Protein AF-A0A968IRR7-F1 (afdb_monomer)

Mean predicted aligned error: 13.42 Å

Foldseek 3Di:
DDVVVVVVVVVVVVVVVVVVVVVVVVVVVVVVVVVDPDDPADFDFPDWAFPDDDPPDTDIDTDTDRPDDD

Sequence (70 aa):
MKVSDYQTLMQKHQEQVNSLASQLDTVDDELDKLTSVDSPYRGKVRRVKILGQNERSITAEVTLDIRGGK

Secondary structure (DSSP, 8-state):
--HHHHHHHHHHHHHHHHHHHHHHHHHHHHHHHHH----SS--EEEEEEEEEE-SS-EEEEEEEE-TT--

Radius of gyration: 23.51 Å; Cα contacts (8 Å, |Δi|>4): 46; chains: 1; bounding box: 49×40×52 Å

Solvent-accessible surface area (backbone atoms only — not comparable to full-atom values): 4379 Å² total; per-residue (Å²): 134,62,71,67,59,54,52,52,48,52,50,54,50,50,53,50,51,54,51,52,50,56,51,50,56,52,51,51,57,51,49,52,60,71,71,53,82,79,62,99,59,70,55,46,83,72,42,78,42,78,77,46,74,61,98,87,50,75,44,68,50,74,45,69,44,61,82,67,87,124

Structure (mmCIF, N/CA/C/O backbone):
data_AF-A0A968IRR7-F1
#
_entry.id   AF-A0A968IRR7-F1
#
loop_
_atom_site.group_PDB
_atom_site.id
_atom_site.type_symbol
_atom_site.label_atom_id
_atom_site.label_alt_id
_atom_site.label_comp_id
_atom_site.label_asym_id
_atom_site.label_entity_id
_atom_site.label_seq_id
_atom_site.pdbx_PDB_ins_code
_atom_site.Cartn_x
_atom_site.Cartn_y
_atom_site.Cartn_z
_atom_site.occupancy
_atom_site.B_iso_or_equiv
_atom_site.auth_seq_id
_atom_site.auth_comp_id
_atom_site.auth_asym_id
_atom_site.auth_atom_id
_atom_site.pdbx_PDB_model_num
ATOM 1 N N . MET A 1 1 ? 29.924 11.312 -40.091 1.00 56.84 1 MET A N 1
ATOM 2 C CA . MET A 1 1 ? 29.795 10.796 -38.710 1.00 56.84 1 MET A CA 1
ATOM 3 C C . MET A 1 1 ? 30.308 9.370 -38.699 1.00 56.84 1 MET A C 1
ATOM 5 O O . MET A 1 1 ? 29.920 8.620 -39.587 1.00 56.84 1 MET A O 1
ATOM 9 N N . LYS A 1 2 ? 31.232 9.014 -37.799 1.00 72.31 2 LYS A N 1
ATOM 10 C CA . LYS A 1 2 ? 31.777 7.652 -37.750 1.00 72.31 2 LYS A CA 1
ATOM 11 C C . LYS A 1 2 ? 30.761 6.740 -37.060 1.00 72.31 2 LYS A C 1
ATOM 13 O O . LYS A 1 2 ? 30.156 7.131 -36.069 1.00 72.31 2 LYS A O 1
ATOM 18 N N . VAL A 1 3 ? 30.574 5.528 -37.583 1.00 78.06 3 VAL A N 1
ATOM 19 C CA . VAL A 1 3 ? 29.647 4.516 -37.033 1.00 78.06 3 VAL A CA 1
ATOM 20 C C . VAL A 1 3 ? 29.920 4.239 -35.544 1.00 78.06 3 VAL A C 1
ATOM 22 O O . VAL A 1 3 ? 28.986 3.998 -34.784 1.00 78.06 3 VAL A O 1
ATOM 25 N N . SER A 1 4 ? 31.177 4.383 -35.109 1.00 80.19 4 SER A N 1
ATOM 26 C CA . SER A 1 4 ? 31.605 4.276 -33.707 1.00 80.19 4 SER A CA 1
ATOM 27 C C . SER A 1 4 ? 30.917 5.271 -32.771 1.00 80.19 4 SER A C 1
ATOM 29 O O . SER A 1 4 ? 30.570 4.925 -31.643 1.00 80.19 4 SER A O 1
ATOM 31 N N . ASP A 1 5 ? 30.698 6.504 -33.231 1.00 79.25 5 ASP A N 1
ATOM 32 C CA . ASP A 1 5 ? 30.121 7.570 -32.407 1.00 79.25 5 ASP A CA 1
ATOM 33 C C . ASP A 1 5 ? 28.630 7.299 -32.184 1.00 79.25 5 ASP A C 1
ATOM 35 O O . ASP A 1 5 ? 28.107 7.487 -31.086 1.00 79.25 5 ASP A O 1
ATOM 39 N N . TYR A 1 6 ? 27.964 6.771 -33.215 1.00 78.62 6 TYR A N 1
ATOM 40 C CA . TYR A 1 6 ? 26.570 6.352 -33.141 1.00 78.62 6 TYR A CA 1
ATOM 41 C C . TYR A 1 6 ? 26.389 5.141 -32.217 1.00 78.62 6 TYR A C 1
ATOM 43 O O . TYR A 1 6 ? 25.508 5.149 -31.363 1.00 78.62 6 TYR A O 1
ATOM 51 N N . GLN A 1 7 ? 27.257 4.129 -32.321 1.00 80.38 7 GLN A N 1
ATOM 52 C CA . GLN A 1 7 ? 27.227 2.957 -31.437 1.00 80.38 7 GLN A CA 1
ATOM 53 C C . GLN A 1 7 ? 27.438 3.338 -29.967 1.00 80.38 7 GLN A C 1
ATOM 55 O O . GLN A 1 7 ? 26.705 2.875 -29.096 1.00 80.38 7 GLN A O 1
ATOM 60 N N . THR A 1 8 ? 28.381 4.244 -29.697 1.00 86.88 8 THR A N 1
ATOM 61 C CA . THR A 1 8 ? 28.656 4.738 -28.339 1.00 86.88 8 THR A CA 1
ATOM 62 C C . THR A 1 8 ? 27.466 5.514 -27.771 1.00 86.88 8 THR A C 1
ATOM 64 O O . THR A 1 8 ? 27.125 5.373 -26.597 1.00 86.88 8 THR A O 1
ATOM 67 N N . LEU A 1 9 ? 26.810 6.330 -28.600 1.00 89.00 9 LEU A N 1
ATOM 68 C CA . LEU A 1 9 ? 25.616 7.069 -28.201 1.00 89.00 9 LEU A CA 1
ATOM 69 C C . LEU A 1 9 ? 24.454 6.119 -27.877 1.00 89.00 9 LEU A C 1
ATOM 71 O O . LEU A 1 9 ? 23.810 6.274 -26.842 1.00 89.00 9 LEU A O 1
ATOM 75 N N . MET A 1 10 ? 24.220 5.112 -28.722 1.00 88.62 10 MET A N 1
ATOM 76 C CA . MET A 1 10 ? 23.179 4.105 -28.488 1.00 88.62 10 MET A CA 1
ATOM 77 C C . MET A 1 10 ? 23.425 3.314 -27.202 1.00 88.62 10 MET A C 1
ATOM 79 O O . MET A 1 10 ? 22.488 3.082 -26.444 1.00 88.62 10 MET A O 1
ATOM 83 N N . GLN A 1 11 ? 24.678 2.967 -26.910 1.00 88.50 11 GLN A N 1
ATOM 84 C CA . GLN A 1 11 ? 25.030 2.278 -25.672 1.00 88.50 11 GLN A CA 1
ATOM 85 C C . GLN A 1 11 ? 24.719 3.130 -24.432 1.00 88.50 11 GLN A C 1
ATOM 87 O O . GLN A 1 11 ? 24.081 2.644 -23.502 1.00 88.50 11 GLN A O 1
ATOM 92 N N . LYS A 1 12 ? 25.062 4.425 -24.452 1.00 89.81 12 LYS A N 1
ATOM 93 C CA . LYS A 1 12 ? 24.720 5.354 -23.360 1.00 89.81 12 LYS A CA 1
ATOM 94 C C . LYS A 1 12 ? 23.215 5.502 -23.163 1.00 89.81 12 LYS A C 1
ATOM 96 O O . LYS A 1 12 ? 22.750 5.550 -22.028 1.00 89.81 12 LYS A O 1
ATOM 101 N N . HIS A 1 13 ? 22.447 5.569 -24.249 1.00 89.38 13 HIS A N 1
ATOM 102 C CA . HIS A 1 13 ? 20.990 5.612 -24.148 1.00 89.38 13 HIS A CA 1
ATOM 103 C C . HIS A 1 13 ? 20.426 4.321 -23.558 1.00 89.38 13 HIS A C 1
ATOM 105 O O . HIS A 1 13 ? 19.550 4.388 -22.702 1.00 89.38 13 HIS A O 1
ATOM 111 N N . GLN A 1 14 ? 20.953 3.161 -23.950 1.00 90.06 14 GLN A N 1
ATOM 112 C CA . GLN A 1 14 ? 20.520 1.887 -23.385 1.00 90.06 14 GLN A CA 1
ATOM 113 C C . GLN A 1 14 ? 20.822 1.798 -21.883 1.00 90.06 14 GLN A C 1
ATOM 115 O O . GLN A 1 14 ? 19.976 1.353 -21.112 1.00 90.06 14 GLN A O 1
ATOM 120 N N . GLU A 1 15 ? 21.993 2.263 -21.449 1.00 92.12 15 GLU A N 1
ATOM 121 C CA . GLU A 1 15 ? 22.355 2.330 -20.029 1.00 92.12 15 GLU A CA 1
ATOM 122 C C . GLU A 1 15 ? 21.414 3.252 -19.242 1.00 92.12 15 GLU A C 1
ATOM 124 O O . GLU A 1 15 ? 20.961 2.895 -18.154 1.00 92.12 15 GLU A O 1
ATOM 129 N N . GLN A 1 16 ? 21.059 4.409 -19.810 1.00 89.25 16 GLN A N 1
ATOM 130 C CA . GLN A 1 16 ? 20.083 5.321 -19.210 1.00 89.25 16 GLN A CA 1
ATOM 131 C C . GLN A 1 16 ? 18.697 4.684 -19.098 1.00 89.25 16 GLN A C 1
ATOM 133 O O . GLN A 1 16 ? 18.082 4.767 -18.037 1.00 89.25 16 GLN A O 1
ATOM 138 N N . VAL A 1 17 ? 18.222 4.019 -20.154 1.00 93.62 17 VAL A N 1
ATOM 139 C CA . VAL A 1 17 ? 16.928 3.319 -20.158 1.00 93.62 17 VAL A CA 1
ATOM 140 C C . VAL A 1 17 ? 16.904 2.215 -19.104 1.00 93.62 17 VAL A C 1
ATOM 142 O O . VAL A 1 17 ? 15.946 2.132 -18.344 1.00 93.62 17 VAL A O 1
ATOM 145 N N . ASN A 1 18 ? 17.966 1.416 -19.002 1.00 92.94 18 ASN A N 1
ATOM 146 C CA . ASN A 1 18 ? 18.054 0.348 -18.005 1.00 92.94 18 ASN A CA 1
ATOM 147 C C . ASN A 1 18 ? 18.047 0.904 -16.571 1.00 92.94 18 ASN A C 1
ATOM 149 O O . ASN A 1 18 ? 17.389 0.349 -15.695 1.00 92.94 18 ASN A O 1
ATOM 153 N N . SER A 1 19 ? 18.750 2.016 -16.336 1.00 92.31 19 SER A N 1
ATOM 154 C CA . SER A 1 19 ? 18.758 2.694 -15.034 1.00 92.31 19 SER A CA 1
ATOM 155 C C . SER A 1 19 ? 17.377 3.242 -14.664 1.00 92.31 19 SER A C 1
ATOM 157 O O . SER A 1 19 ? 16.908 3.034 -13.547 1.00 92.31 19 SER A O 1
ATOM 159 N N . LEU A 1 20 ? 16.696 3.888 -15.615 1.00 90.31 20 LEU A N 1
ATOM 160 C CA . LEU A 1 20 ? 15.336 4.399 -15.432 1.00 90.31 20 LEU A CA 1
ATOM 161 C C . LEU A 1 20 ? 14.329 3.271 -15.174 1.00 90.31 20 LEU A C 1
ATOM 163 O O . LEU A 1 20 ? 13.491 3.410 -14.290 1.00 90.31 20 LEU A O 1
ATOM 167 N N . ALA A 1 21 ? 14.437 2.150 -15.890 1.00 91.62 21 ALA A N 1
ATOM 168 C CA . ALA A 1 21 ? 13.583 0.983 -15.678 1.00 91.62 21 ALA A CA 1
ATOM 169 C C . ALA A 1 21 ? 13.758 0.398 -14.268 1.00 91.62 21 ALA A C 1
ATOM 171 O O . ALA A 1 21 ? 12.776 0.168 -13.575 1.00 91.62 21 ALA A O 1
ATOM 172 N N . SER A 1 22 ? 15.001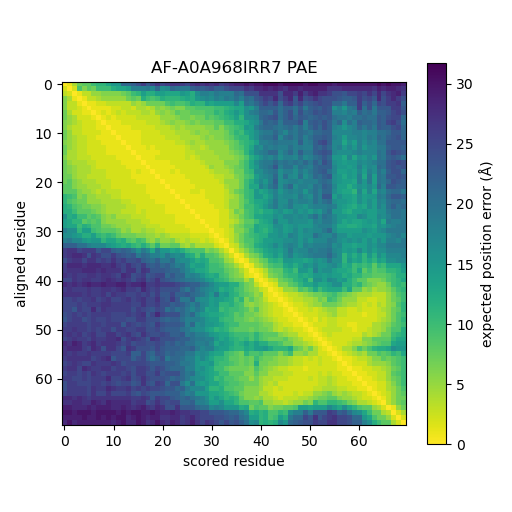 0.257 -13.797 1.00 92.69 22 SER A N 1
ATOM 173 C CA . SER A 1 22 ? 15.270 -0.233 -12.439 1.00 92.69 22 SER A CA 1
ATOM 174 C C . SER A 1 22 ? 14.735 0.704 -11.349 1.00 92.69 22 SER A C 1
ATOM 176 O O . SER A 1 22 ? 14.308 0.237 -10.293 1.00 92.69 22 SER A O 1
ATOM 178 N N . GLN A 1 23 ? 14.767 2.020 -11.581 1.00 89.06 23 GLN A N 1
ATOM 179 C CA . GLN A 1 23 ? 14.180 2.993 -10.657 1.00 89.06 23 GLN A CA 1
ATOM 180 C C . GLN A 1 23 ? 12.654 2.890 -10.630 1.00 89.06 23 GLN A C 1
ATOM 182 O O . GLN A 1 23 ? 12.069 3.013 -9.559 1.00 89.06 23 GLN A O 1
ATOM 187 N N . LEU A 1 24 ? 12.026 2.640 -11.781 1.00 89.94 24 LEU A N 1
ATOM 188 C CA . LEU A 1 24 ? 10.582 2.451 -11.878 1.00 89.94 24 LEU A CA 1
ATOM 189 C C . LEU A 1 24 ? 10.135 1.206 -11.100 1.00 89.94 24 LEU A C 1
ATOM 191 O O . LEU A 1 24 ? 9.277 1.330 -10.234 1.00 89.94 24 LEU A O 1
ATOM 195 N N . ASP A 1 25 ? 10.805 0.068 -11.308 1.00 90.81 25 ASP A N 1
ATOM 196 C CA . ASP A 1 25 ? 10.532 -1.174 -10.567 1.00 90.81 25 ASP A CA 1
ATOM 197 C C . ASP A 1 25 ? 10.660 -0.969 -9.047 1.00 90.81 25 ASP A C 1
ATOM 199 O O . ASP A 1 25 ? 9.838 -1.446 -8.271 1.00 90.81 25 ASP A O 1
ATOM 203 N N . THR A 1 26 ? 11.667 -0.206 -8.606 1.00 88.88 26 THR A N 1
ATOM 204 C CA . THR A 1 26 ? 11.863 0.086 -7.174 1.00 88.88 26 THR A CA 1
ATOM 205 C C . THR A 1 26 ? 10.713 0.919 -6.601 1.00 88.88 26 THR A C 1
ATOM 207 O O . THR A 1 26 ? 10.265 0.670 -5.483 1.00 88.88 26 THR A O 1
ATOM 210 N N . VAL A 1 27 ? 10.236 1.916 -7.352 1.00 85.50 27 VAL A N 1
ATOM 211 C CA . VAL A 1 27 ? 9.109 2.760 -6.936 1.00 85.50 27 VAL A CA 1
ATOM 212 C C . VAL A 1 27 ? 7.813 1.953 -6.891 1.00 85.50 27 VAL A C 1
ATOM 214 O O . VAL A 1 27 ? 7.051 2.102 -5.937 1.00 85.50 27 VAL A O 1
ATOM 217 N N . ASP A 1 28 ? 7.580 1.080 -7.868 1.00 81.12 28 ASP A N 1
ATOM 218 C CA . ASP A 1 28 ? 6.404 0.207 -7.891 1.00 81.12 28 ASP A CA 1
ATOM 219 C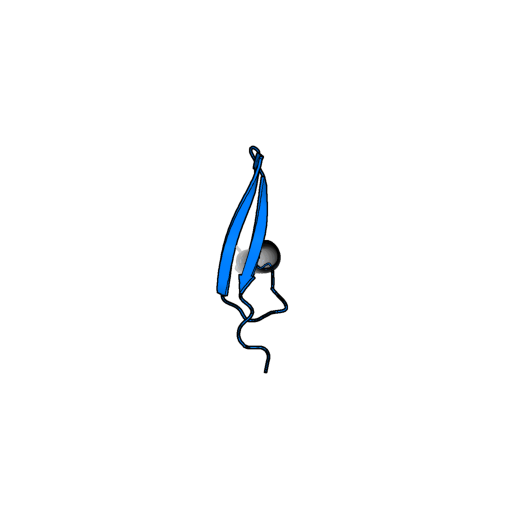 C . ASP A 1 28 ? 6.411 -0.766 -6.697 1.00 81.12 28 ASP A C 1
ATOM 221 O O . ASP A 1 28 ? 5.414 -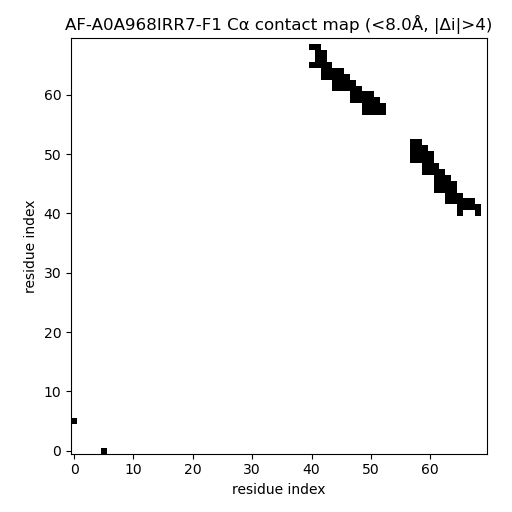0.865 -5.979 1.00 81.12 28 ASP A O 1
ATOM 225 N N . ASP A 1 29 ? 7.559 -1.371 -6.375 1.00 82.06 29 ASP A N 1
ATOM 226 C CA . ASP A 1 29 ? 7.730 -2.213 -5.182 1.00 82.06 29 ASP A CA 1
ATOM 227 C C . ASP A 1 29 ? 7.456 -1.455 -3.867 1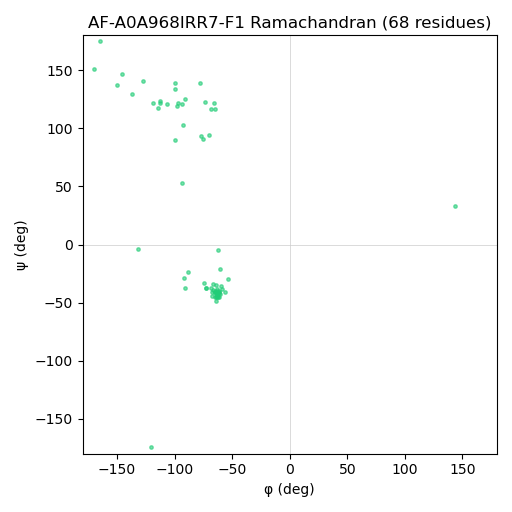.00 82.06 29 ASP A C 1
ATOM 229 O O . ASP A 1 29 ? 6.965 -2.024 -2.885 1.00 82.06 29 ASP A O 1
ATOM 233 N N . GLU A 1 30 ? 7.820 -0.173 -3.792 1.00 78.94 30 GLU A N 1
ATOM 234 C CA . GLU A 1 30 ? 7.537 0.675 -2.630 1.00 78.94 30 GLU A CA 1
ATOM 235 C C . GLU A 1 30 ? 6.054 1.062 -2.541 1.00 78.94 30 GLU A C 1
ATOM 237 O O . GLU A 1 30 ? 5.485 1.081 -1.443 1.00 78.94 30 GLU A O 1
ATOM 242 N N . LEU A 1 31 ? 5.402 1.314 -3.678 1.00 73.94 31 LEU A N 1
ATOM 243 C CA . LEU A 1 31 ? 3.968 1.595 -3.754 1.00 73.94 31 LEU A CA 1
ATOM 244 C C . LEU A 1 31 ? 3.118 0.376 -3.372 1.00 73.94 31 LEU A C 1
ATOM 246 O O . LEU A 1 31 ? 2.128 0.528 -2.646 1.00 73.94 31 LEU A O 1
ATOM 250 N N . ASP A 1 32 ? 3.523 -0.827 -3.775 1.00 67.25 32 ASP A N 1
ATOM 251 C CA . ASP A 1 32 ? 2.855 -2.078 -3.401 1.00 67.25 32 ASP A CA 1
ATOM 252 C C . ASP A 1 32 ? 2.920 -2.331 -1.887 1.00 67.25 32 ASP A C 1
ATOM 254 O O . ASP A 1 32 ? 1.929 -2.733 -1.264 1.00 67.25 32 ASP A O 1
ATO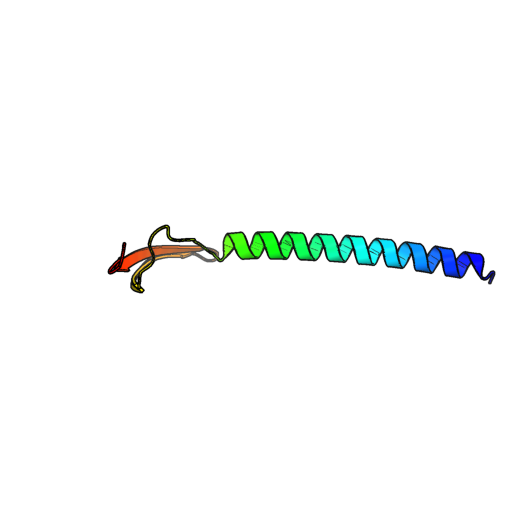M 258 N N . LYS A 1 33 ? 4.055 -2.006 -1.252 1.00 65.94 33 LYS A N 1
ATOM 259 C CA . LYS A 1 33 ? 4.210 -2.063 0.215 1.00 65.94 33 LYS A CA 1
ATOM 26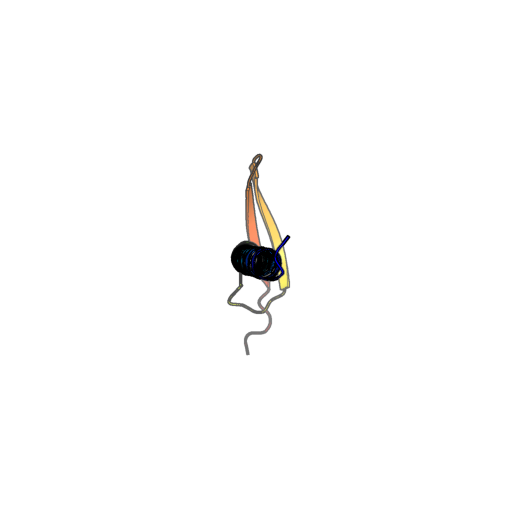0 C C . LYS A 1 33 ? 3.339 -1.037 0.940 1.00 65.94 33 LYS A C 1
ATOM 262 O O . LYS A 1 33 ? 2.870 -1.308 2.042 1.00 65.94 33 LYS A O 1
ATOM 267 N N . LEU A 1 34 ? 3.128 0.140 0.350 1.00 62.06 34 LEU A N 1
ATOM 268 C CA . LEU A 1 34 ? 2.288 1.199 0.923 1.00 62.06 34 LEU A CA 1
ATOM 269 C C . LEU A 1 34 ? 0.788 0.895 0.813 1.00 62.06 34 LEU A C 1
ATOM 271 O O . LEU A 1 34 ? 0.016 1.292 1.686 1.00 62.06 34 LEU A O 1
ATOM 275 N N . THR A 1 35 ? 0.365 0.215 -0.251 1.00 55.19 35 THR A N 1
ATOM 276 C CA . THR A 1 35 ? -1.053 -0.069 -0.523 1.00 55.19 35 THR A CA 1
ATOM 277 C C . THR A 1 35 ? -1.549 -1.362 0.123 1.00 55.19 35 THR A C 1
ATOM 279 O O . THR A 1 35 ? -2.743 -1.475 0.416 1.00 55.19 35 THR A O 1
ATOM 282 N N . SER A 1 36 ? -0.656 -2.306 0.423 1.00 53.16 36 SER A N 1
ATOM 283 C CA . SER A 1 36 ? -1.015 -3.598 1.012 1.00 53.16 36 SER A CA 1
ATOM 284 C C . SER A 1 36 ? -0.772 -3.629 2.523 1.00 53.16 36 SER A C 1
ATOM 286 O O . SER A 1 36 ? 0.284 -4.041 2.998 1.00 53.16 36 SER A O 1
ATOM 288 N N . VAL A 1 37 ? -1.777 -3.241 3.315 1.00 58.53 37 VAL A N 1
ATOM 289 C CA . VAL A 1 37 ? -1.802 -3.582 4.749 1.00 58.53 37 VAL A CA 1
ATOM 290 C C . VAL A 1 37 ? -2.190 -5.056 4.866 1.00 58.53 37 VAL A C 1
ATOM 292 O O . VAL A 1 37 ? -3.376 -5.392 4.897 1.00 58.53 37 VAL A O 1
ATOM 295 N N . ASP A 1 38 ? -1.189 -5.937 4.874 1.00 58.22 38 ASP A N 1
ATOM 296 C CA . ASP A 1 38 ? -1.404 -7.378 4.997 1.00 58.22 38 ASP A CA 1
ATOM 297 C C . ASP A 1 38 ? -1.995 -7.701 6.376 1.00 58.22 38 ASP A C 1
ATOM 299 O O . ASP A 1 38 ? -1.440 -7.354 7.425 1.00 58.22 38 ASP A O 1
ATOM 303 N N . SER A 1 39 ? -3.171 -8.326 6.385 1.00 61.66 39 SER A N 1
ATOM 304 C CA . SER A 1 39 ? -3.768 -8.802 7.624 1.00 61.66 39 SER A CA 1
ATOM 305 C C . SER A 1 39 ? -3.304 -10.236 7.851 1.00 61.66 39 SER A C 1
ATOM 307 O O . SER A 1 39 ? -3.599 -11.090 7.014 1.00 61.66 39 SER A O 1
ATOM 309 N N . PRO A 1 40 ? -2.704 -10.570 9.011 1.00 65.06 40 PRO A N 1
ATOM 310 C CA . PRO A 1 40 ? -2.343 -11.954 9.333 1.00 65.06 40 PRO A CA 1
ATOM 311 C C . PRO A 1 40 ? -3.569 -12.881 9.427 1.00 65.06 40 PRO A C 1
ATOM 313 O O . PRO A 1 40 ? -3.429 -14.089 9.611 1.00 65.06 40 PRO A O 1
ATOM 316 N N . TYR A 1 41 ? -4.782 -12.334 9.306 1.00 64.44 41 TYR A N 1
ATOM 317 C CA . TYR A 1 41 ? -6.027 -13.073 9.327 1.00 64.44 41 TYR A CA 1
ATOM 318 C C . TYR A 1 41 ? -6.720 -13.032 7.962 1.00 64.44 41 TYR A C 1
ATOM 320 O O . TYR A 1 41 ? -7.138 -11.978 7.481 1.00 64.44 41 TYR A O 1
ATOM 328 N N . ARG A 1 42 ? -6.960 -14.211 7.374 1.00 60.75 42 ARG A N 1
ATOM 329 C CA . ARG A 1 42 ? -7.905 -14.349 6.255 1.00 60.75 42 ARG A CA 1
ATOM 330 C C . ARG A 1 42 ? -9.319 -14.102 6.785 1.00 60.75 42 ARG A C 1
ATOM 332 O O . ARG A 1 42 ? -9.812 -14.849 7.628 1.00 60.75 42 ARG A O 1
ATOM 339 N N . GLY A 1 43 ? -9.978 -13.056 6.298 1.00 66.94 43 GLY A N 1
ATOM 340 C CA . GLY A 1 43 ? -11.305 -12.666 6.768 1.00 66.94 43 GLY A CA 1
ATOM 341 C C . GLY A 1 43 ? -12.005 -11.695 5.827 1.00 66.94 43 GLY A C 1
ATOM 342 O O . GLY A 1 43 ? -11.443 -11.257 4.825 1.00 66.94 43 GLY A O 1
ATOM 343 N N . LYS A 1 44 ? -13.259 -11.365 6.143 1.00 72.31 44 LYS A N 1
ATOM 344 C CA . LYS A 1 44 ? -14.004 -10.307 5.444 1.00 72.31 44 LYS A CA 1
ATOM 345 C C . LYS A 1 44 ? -13.961 -9.034 6.278 1.00 72.31 44 LYS A C 1
ATOM 347 O O . LYS A 1 44 ? -14.138 -9.086 7.496 1.00 72.31 44 LYS A O 1
ATOM 352 N N . VAL A 1 45 ? -13.777 -7.885 5.633 1.00 77.12 45 VAL A N 1
ATOM 353 C CA . VAL A 1 45 ? -13.922 -6.593 6.312 1.00 77.12 45 VAL A CA 1
ATOM 354 C C . VAL A 1 45 ? -15.381 -6.435 6.727 1.00 77.12 45 VAL A C 1
ATOM 356 O O . VAL A 1 45 ? -16.274 -6.409 5.884 1.00 77.12 45 VAL A O 1
ATOM 359 N N . ARG A 1 46 ? -15.633 -6.362 8.035 1.00 80.25 46 ARG A N 1
ATOM 360 C CA . ARG A 1 46 ? -16.983 -6.198 8.583 1.00 80.25 46 ARG A CA 1
ATOM 361 C C . ARG A 1 46 ? -17.348 -4.735 8.758 1.00 80.25 46 ARG A C 1
ATOM 363 O O . ARG A 1 46 ? -18.500 -4.364 8.558 1.00 80.25 46 ARG A O 1
ATOM 370 N N . ARG A 1 47 ? -16.382 -3.911 9.160 1.00 81.88 47 ARG A N 1
ATOM 371 C CA . ARG A 1 47 ? -16.572 -2.473 9.346 1.00 81.88 47 ARG A CA 1
ATOM 372 C C . ARG A 1 47 ? -15.274 -1.736 9.072 1.00 81.88 47 ARG A C 1
ATOM 374 O O . ARG A 1 47 ? -14.231 -2.138 9.575 1.00 81.88 47 ARG A O 1
ATOM 381 N N . VAL A 1 48 ? -15.376 -0.618 8.366 1.00 85.12 48 VAL A N 1
ATOM 382 C CA . VAL A 1 48 ? -14.345 0.421 8.336 1.00 85.12 48 VAL A CA 1
ATOM 383 C C . VAL A 1 48 ? -14.936 1.648 9.014 1.00 85.12 48 VAL A C 1
ATOM 385 O O . VAL A 1 48 ? -16.010 2.109 8.629 1.00 85.12 48 VAL A O 1
ATOM 388 N N . LYS A 1 49 ? -14.277 2.150 10.055 1.00 89.25 49 LYS A N 1
ATOM 389 C CA . LYS A 1 49 ? -14.653 3.389 10.733 1.00 89.25 49 LYS A CA 1
ATOM 390 C C . LYS A 1 49 ? -13.545 4.407 10.522 1.00 89.25 49 LYS A C 1
ATOM 392 O O . LYS A 1 49 ? -12.433 4.201 10.992 1.00 89.25 49 LYS A O 1
ATOM 397 N N . ILE A 1 50 ? -13.850 5.514 9.856 1.00 90.00 50 ILE A N 1
ATOM 398 C CA . ILE A 1 50 ? -12.903 6.623 9.728 1.00 90.00 50 ILE A CA 1
ATOM 399 C C . ILE A 1 50 ? -12.824 7.344 11.076 1.00 90.00 50 ILE A C 1
ATOM 401 O O . ILE A 1 50 ? -13.843 7.760 11.626 1.00 90.00 50 ILE A O 1
ATOM 405 N N . LEU A 1 51 ? -11.621 7.428 11.634 1.00 90.69 51 LEU A N 1
ATOM 406 C CA . LEU A 1 51 ? -11.335 8.111 12.896 1.00 90.69 51 LEU A CA 1
ATOM 407 C C . LEU A 1 51 ? -10.934 9.568 12.667 1.00 90.69 51 LEU A C 1
ATOM 409 O O . LEU A 1 51 ? -11.184 10.417 13.517 1.00 90.69 51 LEU A O 1
ATOM 413 N N . GLY A 1 52 ? -10.333 9.857 11.517 1.00 87.19 52 GLY A N 1
ATOM 414 C CA . GLY A 1 5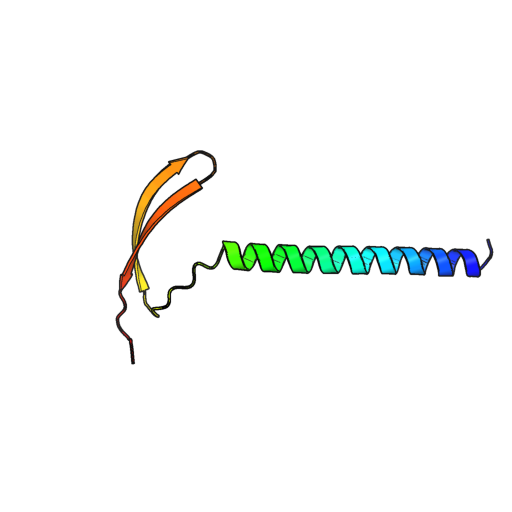2 ? -9.947 11.204 11.136 1.00 87.19 52 GLY A CA 1
ATOM 415 C C . GLY A 1 52 ? -9.517 11.259 9.682 1.00 87.19 52 GLY A C 1
ATOM 416 O O . GLY A 1 52 ? -9.020 10.278 9.132 1.00 87.19 52 GLY A O 1
ATOM 417 N N . GLN A 1 53 ? -9.718 12.415 9.068 1.00 87.38 53 GLN A N 1
ATOM 418 C CA . GLN A 1 53 ? -9.252 12.716 7.726 1.00 87.38 53 GLN A CA 1
ATOM 419 C C . GLN A 1 53 ? -8.682 14.131 7.738 1.00 87.38 53 GLN A C 1
ATOM 421 O O . GLN A 1 53 ? -9.330 15.057 8.224 1.00 87.38 53 GLN A O 1
ATOM 426 N N . ASN A 1 54 ? -7.470 14.284 7.220 1.00 90.19 54 ASN A N 1
ATOM 427 C CA . ASN A 1 54 ? -6.887 15.579 6.894 1.00 90.19 54 ASN A CA 1
ATOM 428 C C . ASN A 1 54 ? -6.557 15.618 5.392 1.00 90.19 54 ASN A C 1
ATOM 430 O O . ASN A 1 54 ? -6.892 14.696 4.649 1.00 90.19 54 ASN A O 1
ATOM 434 N N . GLU A 1 55 ? -5.909 16.686 4.936 1.00 84.19 55 GLU A N 1
ATOM 435 C CA . GLU A 1 55 ? -5.614 16.907 3.515 1.00 84.19 55 GLU A CA 1
ATOM 436 C C . GLU A 1 55 ? -4.744 15.818 2.865 1.00 84.19 55 GLU A C 1
ATOM 438 O O . GLU A 1 55 ? -4.755 15.688 1.643 1.00 84.19 55 GLU A O 1
ATOM 443 N N . ARG A 1 56 ? -3.982 15.038 3.646 1.00 86.19 56 ARG A N 1
ATOM 444 C CA . ARG A 1 56 ? -3.032 14.035 3.127 1.00 86.19 56 ARG A CA 1
ATOM 445 C C . ARG A 1 56 ? -3.123 12.658 3.773 1.00 86.19 56 ARG A C 1
ATOM 447 O O . ARG A 1 56 ? -2.404 11.757 3.353 1.00 86.19 56 ARG A O 1
ATOM 454 N N . SER A 1 57 ? -3.967 12.465 4.779 1.00 76.62 57 SER A N 1
ATOM 455 C CA . SER A 1 57 ? -4.113 11.167 5.427 1.00 76.62 57 SER A CA 1
ATOM 456 C C . SER A 1 57 ? -5.539 10.889 5.881 1.00 76.62 57 SER A C 1
ATOM 458 O O . SER A 1 57 ? -6.287 11.777 6.297 1.00 76.62 57 SER A O 1
ATOM 460 N N . ILE A 1 58 ? -5.896 9.608 5.813 1.00 84.88 58 ILE A N 1
ATOM 461 C CA . ILE A 1 58 ? -7.129 9.053 6.359 1.00 84.88 58 ILE A CA 1
ATOM 462 C C . ILE A 1 58 ? -6.717 8.027 7.408 1.00 84.88 58 ILE A C 1
ATOM 464 O O . ILE A 1 58 ? -6.019 7.063 7.108 1.00 84.88 58 ILE A O 1
ATOM 468 N N . THR A 1 59 ? -7.162 8.228 8.641 1.00 86.19 59 THR A N 1
ATOM 469 C CA . THR A 1 59 ? -6.995 7.265 9.726 1.00 86.19 59 THR A CA 1
ATOM 470 C C . THR A 1 59 ? -8.275 6.455 9.839 1.00 86.19 59 THR A C 1
ATOM 472 O O . THR A 1 59 ? -9.345 7.019 10.079 1.00 86.19 59 THR A O 1
ATOM 475 N N . ALA A 1 60 ? -8.181 5.134 9.696 1.00 85.94 60 ALA A N 1
ATOM 476 C CA . ALA A 1 60 ? -9.325 4.237 9.785 1.00 85.94 60 ALA A CA 1
ATOM 477 C C . ALA A 1 60 ? -9.080 3.101 10.784 1.00 85.94 60 ALA A C 1
ATOM 479 O O . ALA A 1 60 ? -8.001 2.521 10.843 1.00 85.94 60 ALA A O 1
ATOM 480 N N . GLU A 1 6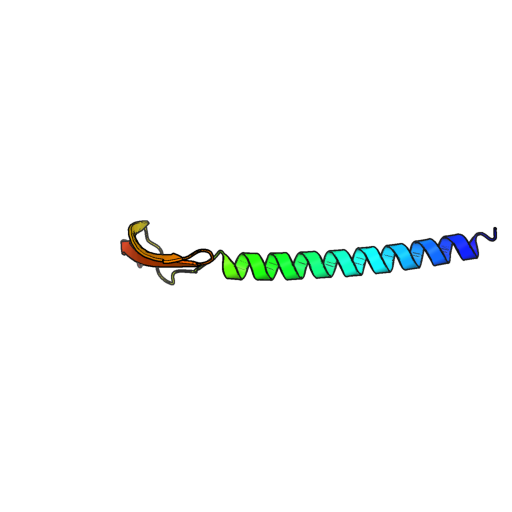1 ? -10.116 2.759 11.543 1.00 85.25 61 GLU A N 1
ATOM 481 C CA . GLU A 1 61 ? -10.205 1.526 12.315 1.00 85.25 61 GLU A CA 1
ATOM 482 C C . GLU A 1 61 ? -10.932 0.475 11.472 1.00 85.25 61 GLU A C 1
ATOM 484 O O . GLU A 1 61 ? -12.083 0.673 11.063 1.00 85.25 61 GLU A O 1
ATOM 489 N N . VAL A 1 62 ? -10.269 -0.650 11.214 1.00 82.44 62 VAL A N 1
ATOM 490 C CA . VAL A 1 62 ? -10.830 -1.759 10.438 1.00 82.44 62 VAL A CA 1
ATOM 491 C C . VAL A 1 62 ? -11.172 -2.907 11.382 1.00 82.44 62 VAL A C 1
ATOM 493 O O . VAL A 1 62 ? -10.312 -3.441 12.075 1.00 82.44 62 VAL A O 1
ATOM 496 N N . THR A 1 63 ? -12.442 -3.309 11.406 1.00 82.00 63 THR A N 1
ATOM 497 C CA . THR A 1 63 ? -12.899 -4.520 12.095 1.00 82.00 63 THR A CA 1
ATOM 498 C C . THR A 1 63 ? -13.020 -5.653 11.085 1.00 82.00 63 THR A C 1
ATOM 500 O O . THR A 1 63 ? -13.816 -5.580 10.142 1.00 82.00 63 THR A O 1
ATOM 503 N N . LEU A 1 64 ? -12.256 -6.716 11.306 1.00 77.50 64 LEU A N 1
ATOM 504 C CA . LEU A 1 64 ? -12.230 -7.907 10.463 1.00 77.50 64 LEU A CA 1
ATOM 505 C C . LEU A 1 64 ? -13.085 -9.017 11.089 1.00 77.50 64 LEU A C 1
ATOM 507 O O . LEU A 1 64 ? -12.986 -9.279 12.286 1.00 77.50 64 LEU A O 1
ATOM 511 N N . ASP A 1 65 ? -13.930 -9.669 10.287 1.00 77.12 65 ASP A N 1
ATOM 512 C CA . ASP A 1 65 ? -14.607 -10.915 10.665 1.00 77.12 65 ASP A CA 1
ATOM 513 C C . ASP A 1 65 ? -13.748 -12.089 10.179 1.00 77.12 65 ASP A C 1
ATOM 515 O O . ASP A 1 65 ? -13.689 -12.402 8.985 1.00 77.12 65 ASP A O 1
ATOM 519 N N . ILE A 1 66 ? -13.040 -12.699 11.126 1.00 73.50 66 ILE A N 1
ATOM 520 C CA . ILE A 1 66 ? -12.064 -13.768 10.902 1.00 73.50 66 ILE A CA 1
ATOM 521 C C . ILE A 1 66 ? -12.722 -15.146 11.049 1.00 73.50 66 ILE A C 1
ATOM 523 O O . ILE A 1 66 ? -12.296 -16.003 11.820 1.00 73.50 66 ILE A O 1
ATOM 527 N N . ARG A 1 67 ? -13.817 -15.382 10.320 1.00 67.38 6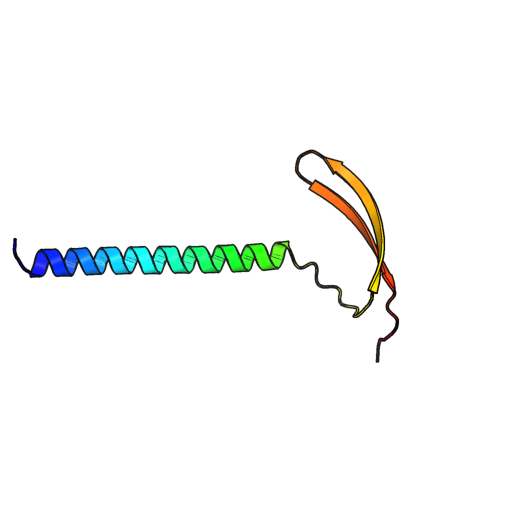7 ARG A N 1
ATOM 528 C CA . ARG A 1 67 ? -14.400 -16.727 10.202 1.00 67.38 67 ARG A CA 1
ATOM 529 C C . ARG A 1 67 ? -13.573 -17.560 9.232 1.00 67.38 67 ARG A C 1
ATOM 531 O O . ARG A 1 67 ? -13.831 -17.537 8.032 1.00 67.38 67 ARG A O 1
ATOM 538 N N . GLY A 1 68 ? -12.617 -18.320 9.759 1.00 56.53 68 GLY A N 1
ATOM 539 C CA . GLY A 1 68 ? -11.966 -19.376 8.980 1.00 56.53 68 GLY A CA 1
ATOM 540 C C . GLY A 1 68 ? -10.480 -19.598 9.225 1.00 56.53 68 GLY A C 1
ATOM 541 O O . GLY A 1 68 ? -9.794 -19.986 8.285 1.00 56.53 68 GLY A O 1
ATOM 542 N N . GLY A 1 69 ? -9.979 -19.396 10.446 1.00 52.00 69 GLY A N 1
ATOM 543 C CA . GLY A 1 69 ? -8.694 -19.978 10.837 1.00 52.00 69 GLY A CA 1
ATOM 544 C C . GLY A 1 69 ? -8.832 -21.496 10.979 1.00 52.00 69 GLY A C 1
ATOM 545 O O . GLY A 1 69 ? -9.284 -21.973 12.018 1.00 52.00 69 GLY A O 1
ATOM 546 N N . LYS A 1 70 ? -8.515 -22.233 9.913 1.00 45.09 70 LYS A N 1
ATOM 547 C CA . LYS A 1 70 ? -8.002 -23.603 9.997 1.00 45.09 70 LYS A CA 1
ATOM 548 C C . LYS A 1 70 ? -6.500 -23.547 9.789 1.00 45.09 70 LYS A C 1
ATOM 550 O O . LYS A 1 70 ? -6.094 -22.779 8.888 1.00 45.09 70 LYS A O 1
#

pLDDT: mean 78.81, std 12.26, range [45.09, 93.62]